Protein AF-A0A1G5V232-F1 (afdb_monomer)

Radius of gyration: 19.44 Å; Cα contacts (8 Å, |Δi|>4): 248; chains: 1; bounding box: 35×36×62 Å

Foldseek 3Di:
DDQWDADPDVQGWTWGFAPPDDGVDDDPVRTPDTPVVPFWDFRDKDKDFDPQDLKDKDKDAADPVADDKDKDKFFADPNDTPDVPPQPPPPPDDDDDPRQWDWDDDPRMIIIMRNGRRGMMIMTIGRHDDD

Secondary structure (DSSP, 8-state):
---EEEE-SSSPEEEEEPTT--TTT--GGGEEE-GGGS-S-EEEEEEEE--S-SSEEEEEEPPTT-SSEEEEEEEEETTEE---------TT-------SEEEEEETTEEEEEE-S---EEEEEEEEPPP-

pLDDT: mean 77.25, std 16.2, range [33.06, 95.75]

Sequence (131 aa):
MKRGKISLGSPLVFRISKPTFDVDTAAQADLLIHESIFLSQIIQSGTVANPGGPSYTATIAIDPSLVNPIPIVYPIYGGNVAFPAPMAYLSGIMTTIHTNVFWSVSAGVLSIVFSSITPSASYAIIRQETP

Organism: NCBI:txid1165689

Mean predicted aligned error: 11.46 Å

Solvent-accessible surface area (backbone atoms only — not comparable to full-atom values): 7935 Å² total; per-residue (Å²): 127,47,49,60,48,80,37,93,54,92,73,68,40,44,38,29,29,38,88,99,37,34,50,93,76,49,56,74,92,47,34,79,37,49,49,84,74,62,64,70,40,79,78,47,70,53,74,50,75,45,97,72,40,56,63,43,75,49,77,44,84,46,70,78,88,57,64,62,67,44,78,46,78,32,37,26,58,97,86,41,72,48,62,82,65,72,77,66,80,52,86,91,55,90,76,83,82,81,67,47,56,49,72,52,76,54,97,50,29,40,38,39,35,30,68,30,75,51,54,25,31,40,39,38,30,26,41,47,72,82,132

Structure (mmCIF, N/CA/C/O backbone):
data_AF-A0A1G5V232-F1
#
_entry.id   AF-A0A1G5V232-F1
#
loop_
_atom_site.group_PDB
_atom_site.id
_atom_site.type_symbol
_atom_site.label_atom_id
_atom_site.label_alt_id
_atom_site.label_comp_id
_atom_site.label_asym_id
_atom_site.label_entity_id
_atom_site.label_seq_id
_atom_site.pdbx_PDB_ins_code
_atom_site.Cartn_x
_atom_site.Cartn_y
_atom_site.Cartn_z
_atom_site.occupancy
_atom_site.B_iso_or_equiv
_atom_site.auth_seq_id
_atom_site.auth_comp_id
_atom_site.auth_asym_id
_atom_site.auth_atom_id
_atom_site.pdbx_PDB_model_num
ATOM 1 N N . MET A 1 1 ? -1.453 1.102 34.743 1.00 81.56 1 MET A N 1
ATOM 2 C CA . MET A 1 1 ? -2.605 1.025 33.829 1.00 81.56 1 MET A CA 1
ATOM 3 C C . MET A 1 1 ? -2.545 2.201 32.872 1.00 81.56 1 MET A C 1
ATOM 5 O O . MET A 1 1 ? -2.601 3.341 33.327 1.00 81.56 1 MET A O 1
ATOM 9 N N . LYS A 1 2 ? -2.343 1.945 31.580 1.00 89.69 2 LYS A N 1
ATOM 10 C CA . LYS A 1 2 ? -2.252 2.987 30.549 1.00 89.69 2 LYS A CA 1
ATOM 11 C C . LYS A 1 2 ? -3.641 3.301 29.998 1.00 89.69 2 LYS A C 1
ATOM 13 O O . LYS A 1 2 ? -4.382 2.388 29.656 1.00 89.69 2 LYS A O 1
ATOM 18 N N . ARG A 1 3 ? -3.984 4.588 29.891 1.00 91.88 3 ARG A N 1
ATOM 19 C CA . ARG A 1 3 ? -5.286 5.032 29.356 1.00 91.88 3 ARG A CA 1
ATOM 20 C C . ARG A 1 3 ? -5.294 5.306 27.859 1.00 91.88 3 ARG A C 1
ATOM 22 O O . ARG A 1 3 ? -6.358 5.299 27.255 1.00 91.88 3 ARG A O 1
ATOM 29 N N . GLY A 1 4 ? -4.141 5.595 27.268 1.00 91.94 4 GLY A N 1
ATOM 30 C CA . GLY A 1 4 ? -4.044 5.952 25.861 1.00 91.94 4 GLY A CA 1
ATOM 31 C C . GLY A 1 4 ? -2.708 5.546 25.267 1.00 91.94 4 GLY A C 1
ATOM 32 O O . GLY A 1 4 ? -1.715 5.420 25.989 1.00 91.94 4 GLY A O 1
ATOM 33 N N . LYS A 1 5 ? -2.705 5.318 23.955 1.00 89.12 5 LYS A N 1
ATOM 34 C CA . LYS A 1 5 ? -1.522 4.929 23.190 1.00 89.12 5 LYS A CA 1
ATOM 35 C C . LYS A 1 5 ? -1.576 5.541 21.804 1.00 89.12 5 LYS A C 1
ATOM 37 O O . LYS A 1 5 ? -2.561 5.368 21.091 1.00 89.12 5 LYS A O 1
ATOM 42 N N . ILE A 1 6 ? -0.485 6.205 21.441 1.00 88.19 6 ILE A N 1
ATOM 43 C CA . ILE A 1 6 ? -0.222 6.675 20.086 1.00 88.19 6 ILE A CA 1
ATOM 44 C C . ILE A 1 6 ? 1.091 6.031 19.645 1.00 88.19 6 ILE A C 1
ATOM 46 O O . ILE A 1 6 ? 2.113 6.192 20.308 1.00 88.19 6 ILE A O 1
ATOM 50 N N . SER A 1 7 ? 1.049 5.278 18.552 1.00 80.88 7 SER A N 1
ATOM 51 C CA . SER A 1 7 ? 2.213 4.730 17.861 1.00 80.88 7 SER A CA 1
ATOM 52 C C . SER A 1 7 ? 2.128 5.155 16.407 1.00 80.88 7 SER A C 1
ATOM 54 O O . SER A 1 7 ? 1.162 4.820 15.725 1.00 80.88 7 SER A O 1
ATOM 56 N N . LEU A 1 8 ? 3.141 5.884 15.947 1.00 73.38 8 LEU A N 1
ATOM 57 C CA . LEU A 1 8 ? 3.281 6.286 14.546 1.00 73.38 8 LEU A CA 1
ATOM 58 C C . LEU A 1 8 ? 4.115 5.276 13.731 1.00 73.38 8 LEU A C 1
ATOM 60 O O . LEU A 1 8 ? 4.387 5.513 12.560 1.00 73.38 8 LEU A O 1
ATOM 64 N N . GLY A 1 9 ? 4.562 4.182 14.365 1.00 63.06 9 GLY A N 1
ATOM 65 C CA . GLY A 1 9 ? 5.299 3.088 13.725 1.00 63.06 9 GLY A CA 1
ATOM 66 C C . GLY A 1 9 ? 4.377 2.018 13.137 1.00 63.06 9 GLY A C 1
ATOM 67 O O . GLY A 1 9 ? 3.191 2.255 12.947 1.00 63.06 9 GLY A O 1
ATOM 68 N N . SER A 1 10 ? 4.919 0.825 12.875 1.00 53.38 10 SER A N 1
ATOM 69 C CA . SER A 1 10 ? 4.134 -0.345 12.458 1.00 53.38 10 SER A CA 1
ATOM 70 C C . SER A 1 10 ? 3.925 -1.301 13.648 1.00 53.38 10 SER A C 1
ATOM 72 O O . SER A 1 10 ? 4.922 -1.756 14.213 1.00 53.38 1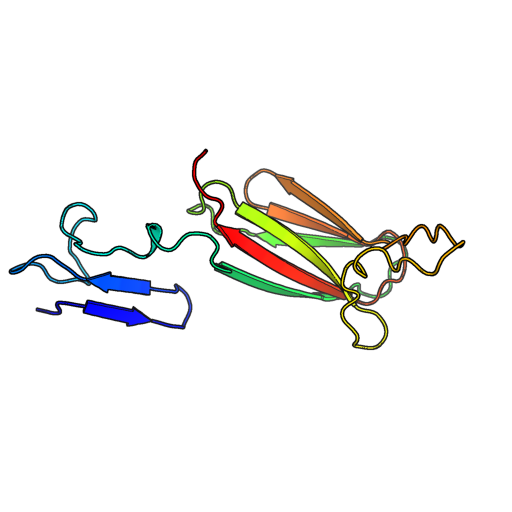0 SER A O 1
ATOM 74 N N . PRO A 1 11 ? 2.680 -1.605 14.065 1.00 61.53 11 PRO A N 1
ATOM 75 C CA . PRO A 1 11 ? 1.425 -1.060 13.548 1.00 61.53 11 PRO A CA 1
ATOM 76 C C . PRO A 1 11 ? 1.171 0.381 14.024 1.00 61.53 11 PRO A C 1
ATOM 78 O O . PRO A 1 11 ? 1.582 0.779 15.125 1.00 61.53 11 PRO A O 1
ATOM 81 N N . LEU A 1 12 ? 0.453 1.146 13.196 1.00 65.75 12 LEU A N 1
ATOM 82 C CA . LEU A 1 12 ? -0.050 2.468 13.560 1.00 65.75 12 LEU A CA 1
ATOM 83 C C . LEU A 1 12 ? -1.182 2.277 14.575 1.00 65.75 12 LEU A C 1
ATOM 85 O O . LEU A 1 12 ? -2.166 1.599 14.285 1.00 65.75 12 LEU A O 1
ATOM 89 N N . VAL A 1 13 ? -1.049 2.854 15.769 1.00 78.38 13 VAL A N 1
ATOM 90 C CA . VAL A 1 13 ? -2.021 2.678 16.860 1.00 78.38 13 VAL A CA 1
ATOM 91 C C . VAL A 1 13 ? -2.451 4.037 17.387 1.00 78.38 13 VAL A C 1
ATOM 93 O O . VAL A 1 13 ? -1.608 4.863 17.725 1.00 78.38 13 VAL A O 1
ATOM 96 N N . PHE A 1 14 ? -3.760 4.239 17.52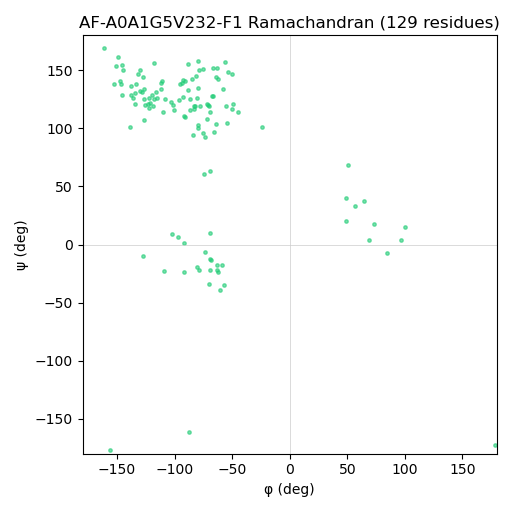2 1.00 86.62 14 PHE A N 1
ATOM 97 C CA . PHE A 1 14 ? -4.355 5.371 18.226 1.00 86.62 14 PHE A CA 1
ATOM 98 C C . PHE A 1 14 ? -5.539 4.870 19.053 1.00 86.62 14 PHE A C 1
ATOM 100 O O . PHE A 1 14 ? -6.622 4.618 18.525 1.00 86.62 14 PHE A O 1
ATOM 107 N N . ARG A 1 15 ? -5.320 4.692 20.359 1.00 90.62 15 ARG A N 1
ATOM 108 C CA . ARG A 1 15 ? -6.304 4.094 21.272 1.00 90.62 15 ARG A CA 1
ATOM 109 C C . ARG A 1 15 ? -6.479 4.912 22.537 1.00 90.62 15 ARG A C 1
ATOM 111 O O . ARG A 1 15 ? -5.503 5.447 23.066 1.00 90.62 15 ARG A O 1
ATOM 118 N N . ILE A 1 16 ? -7.700 4.922 23.065 1.00 94.69 16 ILE A N 1
ATOM 119 C CA . ILE A 1 16 ? -8.038 5.418 24.403 1.00 94.69 16 ILE A CA 1
ATOM 120 C C . ILE A 1 16 ? -8.996 4.424 25.060 1.00 94.69 16 ILE A C 1
ATOM 122 O O . ILE A 1 16 ? -10.040 4.116 24.491 1.00 94.69 16 ILE A O 1
ATOM 126 N N . SER A 1 17 ? -8.676 3.945 26.261 1.00 95.50 17 SER A N 1
ATOM 127 C CA . SER A 1 17 ? -9.525 3.029 27.028 1.00 95.50 17 SER A CA 1
ATOM 128 C C . SER A 1 17 ? -10.538 3.756 27.924 1.00 95.50 17 SER A C 1
ATOM 130 O O . SER A 1 17 ? -10.337 4.903 28.365 1.00 95.50 17 SER A O 1
ATOM 132 N N . LYS A 1 18 ? -11.643 3.063 28.234 1.00 95.12 18 LYS A N 1
ATOM 133 C CA . LYS A 1 18 ? -12.542 3.424 29.340 1.00 95.12 18 LYS A CA 1
ATOM 134 C C . LYS A 1 18 ? -11.752 3.498 30.663 1.00 95.12 18 LYS A C 1
ATOM 136 O O . LYS A 1 18 ? -10.681 2.894 30.782 1.00 95.12 18 LYS A O 1
ATOM 141 N N . PRO A 1 19 ? -12.240 4.234 31.680 1.00 95.44 19 PRO A N 1
ATOM 142 C CA . PRO A 1 19 ? -11.673 4.155 33.027 1.00 95.44 19 PRO A CA 1
ATOM 143 C C . PRO A 1 19 ? -11.558 2.697 33.486 1.00 95.44 19 PRO A C 1
ATOM 145 O O . PRO A 1 19 ? -12.390 1.889 33.103 1.00 95.44 19 PRO A O 1
ATOM 148 N N . THR A 1 20 ? -10.533 2.386 34.284 1.00 94.31 20 THR A N 1
ATOM 149 C CA . THR A 1 20 ? -10.229 1.041 34.820 1.00 94.31 20 THR A CA 1
ATOM 150 C C . THR A 1 20 ? -9.763 -0.023 33.817 1.00 94.31 20 THR A C 1
ATOM 152 O O . THR A 1 20 ? -9.507 -1.149 34.232 1.00 94.31 20 THR A O 1
ATOM 155 N N . PHE A 1 21 ? -9.576 0.318 32.538 1.00 95.75 21 PHE A N 1
ATOM 156 C CA . PHE A 1 21 ? -9.028 -0.593 31.527 1.00 95.75 21 PHE A CA 1
ATOM 157 C C . PHE A 1 21 ? -7.631 -0.161 31.063 1.00 95.75 21 PHE A C 1
ATOM 159 O O . PHE A 1 21 ? -7.376 1.030 30.863 1.00 95.75 21 PHE A O 1
ATOM 166 N N . ASP A 1 22 ? -6.730 -1.128 30.855 1.00 94.88 22 ASP A N 1
ATOM 167 C CA . ASP A 1 22 ? -5.420 -0.878 30.245 1.00 94.88 22 ASP A CA 1
ATOM 168 C C . ASP A 1 22 ? -5.516 -0.943 28.716 1.00 94.88 22 ASP A C 1
ATOM 170 O O . ASP A 1 22 ? -5.964 -1.935 28.154 1.00 94.88 22 ASP A O 1
ATOM 174 N N . VAL A 1 23 ? -5.088 0.115 28.034 1.00 92.75 23 VAL A N 1
ATOM 175 C CA . VAL A 1 23 ? -5.181 0.248 26.574 1.00 92.75 23 VAL A CA 1
ATOM 176 C C . VAL A 1 23 ? -4.388 -0.813 25.794 1.00 92.75 23 VAL A C 1
ATOM 178 O O . VAL A 1 23 ? -4.711 -1.078 24.635 1.00 92.75 23 VAL A O 1
ATOM 181 N N . ASP A 1 24 ? -3.352 -1.411 26.394 1.00 90.12 24 ASP A N 1
ATOM 182 C CA . ASP A 1 24 ? -2.554 -2.453 25.738 1.00 90.12 24 ASP A CA 1
ATOM 183 C C . ASP A 1 24 ? -3.256 -3.826 25.758 1.00 90.12 24 ASP A C 1
ATOM 185 O O . ASP A 1 24 ? -2.939 -4.669 24.920 1.00 90.12 24 ASP A O 1
ATOM 189 N N . THR A 1 25 ? -4.207 -4.055 26.675 1.00 93.38 25 THR A N 1
ATOM 190 C CA . THR A 1 25 ? -4.849 -5.372 26.884 1.00 93.38 25 THR A CA 1
ATOM 191 C C . THR A 1 25 ? -6.379 -5.360 26.849 1.00 93.38 25 THR A C 1
ATOM 193 O O . THR A 1 25 ? -6.990 -6.428 26.833 1.00 93.38 25 THR A O 1
ATOM 196 N N . ALA A 1 26 ? -7.015 -4.188 26.844 1.00 91.81 26 ALA A N 1
ATOM 197 C CA . ALA A 1 26 ? -8.467 -4.059 26.818 1.00 91.81 26 ALA A CA 1
ATOM 198 C C . ALA A 1 26 ? -9.078 -4.625 25.528 1.00 91.81 26 ALA A C 1
ATOM 200 O O . ALA A 1 26 ? -8.534 -4.456 24.434 1.00 91.81 26 ALA A O 1
ATOM 201 N N . ALA A 1 27 ? -10.256 -5.238 25.655 1.00 89.94 27 ALA A N 1
ATOM 202 C CA . ALA A 1 27 ? -11.072 -5.595 24.502 1.00 89.94 27 ALA A CA 1
ATOM 203 C C . ALA A 1 27 ? -11.517 -4.328 23.753 1.00 89.94 27 ALA A C 1
ATOM 205 O O . ALA A 1 27 ? -11.705 -3.27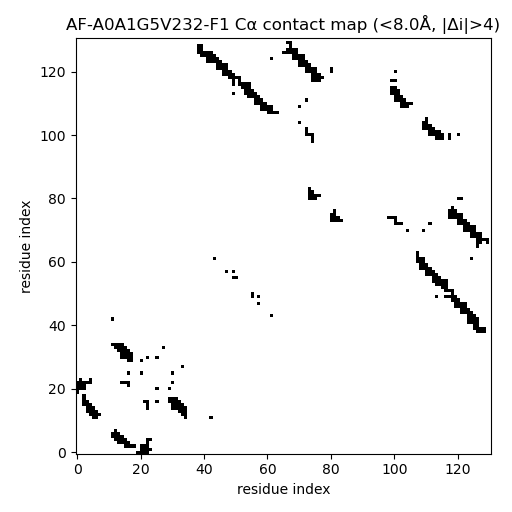1 24.358 1.00 89.94 27 ALA A O 1
ATOM 206 N N . GLN A 1 28 ? -11.750 -4.434 22.441 1.00 85.00 28 GLN A N 1
ATOM 207 C CA . GLN A 1 28 ? -12.150 -3.287 21.615 1.00 85.00 28 GLN A CA 1
ATOM 208 C C . GLN A 1 28 ? -13.427 -2.598 22.129 1.00 85.00 28 GLN A C 1
ATOM 210 O O . GLN A 1 28 ? -13.520 -1.376 22.076 1.00 85.00 28 GLN A O 1
ATOM 215 N N . ALA A 1 29 ? -14.379 -3.355 22.686 1.00 88.75 29 ALA A N 1
ATOM 216 C CA . ALA A 1 29 ? -15.607 -2.814 23.278 1.00 88.75 29 ALA A CA 1
ATOM 217 C C . ALA A 1 29 ? -15.358 -1.897 24.494 1.00 88.75 29 ALA A C 1
ATOM 219 O O . ALA A 1 29 ? -16.238 -1.119 24.870 1.00 88.75 29 ALA A O 1
ATOM 220 N N . ASP A 1 30 ? -14.171 -1.969 25.101 1.00 94.38 30 ASP A N 1
ATOM 221 C CA . ASP A 1 30 ? -13.736 -1.159 26.243 1.00 94.38 30 ASP A CA 1
ATOM 222 C C . ASP A 1 30 ? -12.791 -0.019 25.856 1.00 94.38 30 ASP A C 1
ATOM 224 O O . ASP A 1 30 ? -12.255 0.690 26.716 1.00 94.38 30 ASP A O 1
ATOM 228 N N . LEU A 1 31 ? -12.642 0.215 24.554 1.00 91.50 31 LEU A N 1
ATOM 229 C CA . LEU A 1 31 ? -11.949 1.366 24.004 1.00 91.50 31 LEU A CA 1
ATOM 230 C C . LEU A 1 31 ? -12.963 2.458 23.651 1.00 91.50 31 LEU A C 1
ATOM 232 O O . LEU A 1 31 ? -13.911 2.237 22.905 1.00 91.50 31 LEU A O 1
ATOM 236 N N . LEU A 1 32 ? -12.754 3.655 24.202 1.00 91.56 32 LEU A N 1
ATOM 237 C CA . LEU A 1 32 ? -13.486 4.868 23.823 1.00 91.56 32 LEU A CA 1
ATOM 238 C C . LEU A 1 32 ? -13.084 5.332 22.422 1.00 91.56 32 LEU A C 1
ATOM 240 O O . LEU A 1 32 ? -13.896 5.876 21.683 1.00 91.56 32 LEU A O 1
ATOM 244 N N . ILE A 1 33 ? -11.813 5.123 22.080 1.00 87.88 33 ILE A N 1
ATOM 245 C CA . ILE A 1 33 ? -11.265 5.347 20.750 1.00 87.88 33 ILE A CA 1
ATOM 246 C C . ILE A 1 33 ? -10.406 4.138 20.406 1.00 87.88 33 ILE A C 1
ATOM 248 O O . ILE A 1 33 ? -9.542 3.746 21.191 1.00 87.88 33 ILE A O 1
ATOM 252 N N . HIS A 1 34 ? -10.628 3.579 19.224 1.00 85.56 34 HIS A N 1
ATOM 253 C CA . HIS A 1 34 ? -9.815 2.523 18.638 1.00 85.56 34 HIS A CA 1
ATOM 254 C C . HIS A 1 34 ? -9.396 2.962 17.240 1.00 85.56 34 HIS A C 1
ATOM 256 O O . HIS A 1 34 ? -10.182 3.588 16.535 1.00 85.56 34 HIS A O 1
ATOM 262 N N . GLU A 1 35 ? -8.187 2.621 16.808 1.00 75.00 35 GLU A N 1
ATOM 263 C CA . GLU A 1 35 ? -7.617 3.074 15.537 1.00 75.00 35 GLU A CA 1
ATOM 264 C C . GLU A 1 35 ? -8.456 2.689 14.314 1.00 75.00 35 GLU A C 1
ATOM 266 O O . GLU A 1 35 ? -8.306 3.282 13.251 1.00 75.00 35 GLU A O 1
ATOM 271 N N . SER A 1 36 ? -9.363 1.718 14.453 1.00 70.94 36 SER A N 1
ATOM 272 C CA . SER A 1 36 ? -10.312 1.352 13.403 1.00 70.94 36 SER A CA 1
ATOM 273 C C . SER A 1 36 ? -11.295 2.470 13.042 1.00 70.94 36 SER A C 1
ATOM 275 O O . SER A 1 36 ? -11.847 2.417 11.951 1.00 70.94 36 SER A O 1
ATOM 277 N N . ILE A 1 37 ? -11.536 3.454 13.922 1.00 70.25 37 ILE A N 1
ATOM 278 C CA . ILE A 1 37 ? -12.479 4.555 13.650 1.00 70.25 37 ILE A CA 1
ATOM 279 C C . ILE A 1 37 ? -11.875 5.655 12.772 1.00 70.25 37 ILE A C 1
ATOM 281 O O . ILE A 1 37 ? -12.612 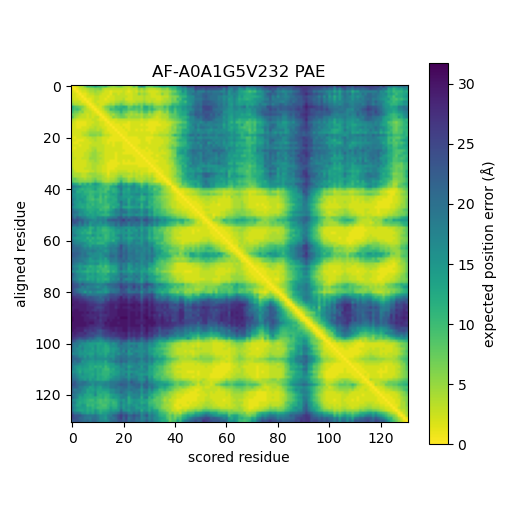6.453 12.201 1.00 70.25 37 ILE A O 1
ATOM 285 N N . PHE A 1 38 ? -10.544 5.733 12.680 1.00 69.06 38 PHE A N 1
ATOM 286 C CA . PHE A 1 38 ? -9.883 6.667 11.774 1.00 69.06 38 PHE A CA 1
ATOM 287 C C . PHE A 1 38 ? -9.828 6.017 10.400 1.00 69.06 38 PHE A C 1
ATOM 289 O O . PHE A 1 38 ? -8.960 5.194 10.096 1.00 69.06 38 PHE A O 1
ATOM 296 N N . LEU A 1 39 ? -10.828 6.348 9.599 1.00 63.38 39 LEU A N 1
ATOM 297 C CA . LEU A 1 39 ? -10.989 5.841 8.250 1.00 63.38 39 LEU A CA 1
ATOM 298 C C . LEU A 1 39 ? -10.070 6.600 7.274 1.00 63.38 39 LEU A C 1
ATOM 300 O O . LEU A 1 39 ? -9.618 7.707 7.564 1.00 63.38 39 LEU A O 1
ATOM 304 N N . SER A 1 40 ? -9.753 5.987 6.127 1.00 66.38 40 SER A N 1
ATOM 305 C CA . SER A 1 40 ? -8.850 6.533 5.093 1.00 66.38 40 SER A CA 1
ATOM 306 C C . SER A 1 40 ? -7.378 6.727 5.506 1.00 66.38 40 SER A C 1
ATOM 308 O O . SER A 1 40 ? -6.719 7.680 5.091 1.00 66.38 40 SER A O 1
ATOM 310 N N . GLN A 1 41 ? -6.820 5.811 6.302 1.00 70.62 41 GLN A N 1
ATOM 311 C CA . GLN A 1 41 ? -5.390 5.813 6.643 1.00 70.62 41 GLN A CA 1
ATOM 312 C C . GLN A 1 41 ? -4.559 4.974 5.667 1.00 70.62 41 GLN A C 1
ATOM 314 O O . GLN A 1 41 ? -4.969 3.874 5.287 1.00 70.62 41 GLN A O 1
ATOM 319 N N . ILE A 1 42 ? -3.359 5.463 5.326 1.00 77.81 42 ILE A N 1
ATOM 320 C CA . ILE A 1 42 ? -2.315 4.639 4.706 1.00 77.81 42 ILE A CA 1
ATOM 321 C C . ILE A 1 42 ? -1.800 3.675 5.772 1.00 77.81 42 ILE A C 1
ATOM 323 O O . ILE A 1 42 ? -1.279 4.089 6.803 1.00 77.81 42 ILE A O 1
ATOM 327 N N . ILE A 1 43 ? -1.952 2.389 5.503 1.00 76.31 43 ILE A N 1
ATOM 328 C CA . ILE A 1 43 ? -1.645 1.293 6.431 1.00 76.31 43 ILE A CA 1
ATOM 329 C C . ILE A 1 43 ? -0.409 0.507 5.996 1.00 76.31 43 ILE A C 1
ATOM 331 O O . ILE A 1 43 ? 0.267 -0.101 6.819 1.00 76.31 43 ILE A O 1
ATOM 335 N N . GLN A 1 44 ? -0.082 0.566 4.707 1.00 82.12 44 GLN A N 1
ATOM 336 C CA . GLN A 1 44 ? 1.139 0.014 4.142 1.00 82.12 44 GLN A CA 1
ATOM 337 C C . GLN A 1 44 ? 1.496 0.813 2.891 1.00 82.12 44 GLN A C 1
ATOM 339 O O . GLN A 1 44 ? 0.623 1.156 2.095 1.00 82.12 44 GLN A O 1
ATOM 344 N N . SER A 1 45 ? 2.771 1.123 2.706 1.00 87.31 45 SER A N 1
ATOM 345 C CA . SER A 1 45 ? 3.264 1.805 1.514 1.00 87.31 45 SER A CA 1
ATOM 346 C C . SER A 1 45 ? 4.692 1.383 1.210 1.00 87.31 45 SER A C 1
ATOM 348 O O . SER A 1 45 ? 5.400 0.843 2.062 1.00 87.31 45 SER A O 1
ATOM 350 N N . GLY A 1 46 ? 5.121 1.614 -0.024 1.00 89.00 46 GLY A N 1
ATOM 351 C CA . GLY A 1 46 ? 6.488 1.334 -0.423 1.00 89.00 46 GLY A CA 1
ATOM 352 C C . GLY A 1 46 ? 6.741 1.633 -1.888 1.00 89.00 46 GLY A C 1
ATOM 353 O O . GLY A 1 46 ? 5.889 2.170 -2.595 1.00 89.00 46 GLY A O 1
ATOM 354 N N . THR A 1 47 ? 7.929 1.244 -2.337 1.00 92.00 47 THR A N 1
ATOM 355 C CA . THR A 1 47 ? 8.344 1.338 -3.735 1.00 92.00 47 THR A CA 1
ATOM 356 C C . THR A 1 47 ? 8.827 -0.027 -4.194 1.00 92.00 47 THR A C 1
ATOM 358 O O . THR A 1 47 ? 9.606 -0.679 -3.501 1.00 92.00 47 THR A O 1
ATOM 361 N N . VAL A 1 48 ? 8.377 -0.451 -5.369 1.00 92.88 48 VAL A N 1
ATOM 362 C CA . VAL A 1 48 ? 8.855 -1.658 -6.046 1.00 92.88 48 VAL A CA 1
ATOM 363 C C . VAL A 1 48 ? 9.622 -1.273 -7.302 1.00 92.88 48 VAL A C 1
ATOM 365 O O . VAL A 1 48 ? 9.170 -0.430 -8.075 1.00 92.88 48 VAL A O 1
ATOM 368 N N . ALA A 1 49 ? 10.790 -1.878 -7.503 1.00 91.88 49 ALA A N 1
ATOM 369 C CA . ALA A 1 49 ? 11.600 -1.678 -8.699 1.00 91.88 49 ALA A CA 1
ATOM 370 C C . ALA A 1 49 ? 11.289 -2.753 -9.747 1.00 91.88 49 ALA A C 1
ATOM 372 O O . ALA A 1 49 ? 11.158 -3.932 -9.412 1.00 91.88 49 ALA A O 1
ATOM 373 N N . ASN A 1 50 ? 11.204 -2.346 -11.011 1.00 89.69 50 ASN A N 1
ATOM 374 C CA . ASN A 1 50 ? 11.285 -3.258 -12.142 1.00 89.69 50 ASN A CA 1
ATOM 375 C C . ASN A 1 50 ? 12.776 -3.552 -12.401 1.00 89.69 50 ASN A C 1
ATOM 377 O O . ASN A 1 50 ? 13.542 -2.607 -12.595 1.00 89.69 50 ASN A O 1
ATOM 381 N N . PRO A 1 51 ? 13.212 -4.824 -12.449 1.00 89.69 51 PRO A N 1
ATOM 382 C CA . PRO A 1 51 ? 14.611 -5.191 -12.692 1.00 89.69 51 PRO A CA 1
ATOM 383 C C . PRO A 1 51 ? 15.113 -4.897 -14.123 1.00 89.69 51 PRO A C 1
ATOM 385 O O . PRO A 1 51 ? 16.198 -5.339 -14.489 1.00 89.69 51 PRO A O 1
ATOM 388 N N . GLY A 1 52 ? 14.347 -4.168 -14.941 1.00 83.56 52 GLY A N 1
ATOM 389 C CA . GLY A 1 52 ? 14.677 -3.828 -16.329 1.00 83.56 52 GLY A CA 1
ATOM 390 C C . GLY A 1 52 ? 13.976 -4.711 -17.364 1.00 83.56 52 GLY A C 1
ATOM 391 O O . GLY A 1 52 ? 14.371 -4.728 -18.527 1.00 83.56 52 GLY A O 1
ATOM 392 N N . GLY A 1 53 ? 12.943 -5.454 -16.956 1.00 84.12 53 GLY A N 1
ATOM 393 C CA . GLY A 1 53 ? 12.164 -6.310 -17.842 1.00 84.12 53 GLY A CA 1
ATOM 394 C C . GLY A 1 53 ? 11.100 -5.530 -18.629 1.00 84.12 53 GLY A C 1
ATOM 395 O O . GLY A 1 53 ? 10.492 -4.603 -18.084 1.00 84.12 53 GLY A O 1
ATOM 396 N N . PRO A 1 54 ? 10.811 -5.918 -19.887 1.00 82.94 54 PRO A N 1
ATOM 397 C CA . PRO A 1 54 ? 9.705 -5.348 -20.662 1.00 82.94 54 PRO A CA 1
ATOM 398 C C . PRO A 1 54 ? 8.334 -5.765 -20.111 1.00 82.94 54 PRO A C 1
ATOM 400 O O . PRO A 1 54 ? 7.343 -5.081 -20.341 1.00 82.94 54 PRO A O 1
ATOM 403 N N . SER A 1 55 ? 8.283 -6.873 -19.369 1.00 89.06 55 SER A N 1
ATOM 404 C CA . SER A 1 55 ? 7.149 -7.270 -18.546 1.00 89.06 55 SER A CA 1
ATOM 405 C C . SER A 1 55 ? 7.671 -7.804 -17.218 1.00 89.06 55 SER A C 1
ATOM 407 O O . SER A 1 55 ? 8.565 -8.652 -17.196 1.00 89.06 55 SER A O 1
ATOM 409 N N . TYR A 1 56 ? 7.147 -7.285 -16.114 1.00 92.00 56 TYR A N 1
ATOM 410 C CA . TYR A 1 56 ? 7.516 -7.712 -14.769 1.00 92.00 56 TYR A CA 1
ATOM 411 C C . TYR A 1 56 ? 6.309 -7.595 -13.844 1.00 92.00 56 TYR A C 1
ATOM 413 O O . TYR A 1 56 ? 5.553 -6.633 -13.936 1.00 92.00 56 TYR A O 1
ATOM 421 N N . THR A 1 57 ? 6.125 -8.563 -12.947 1.00 94.00 57 THR A N 1
ATOM 422 C CA . THR A 1 57 ? 5.072 -8.510 -11.927 1.00 94.00 57 THR A CA 1
ATOM 423 C C . THR A 1 57 ? 5.708 -8.522 -10.547 1.00 94.00 57 THR A C 1
ATOM 425 O O . THR A 1 57 ? 6.392 -9.478 -10.191 1.00 94.00 57 THR A O 1
ATOM 428 N N . ALA A 1 58 ? 5.467 -7.469 -9.770 1.00 93.12 58 ALA A N 1
ATOM 429 C CA . ALA A 1 58 ? 5.819 -7.412 -8.359 1.00 93.12 58 ALA A CA 1
ATOM 430 C C . ALA A 1 58 ? 4.615 -7.822 -7.506 1.00 93.12 58 ALA A C 1
ATOM 432 O O . ALA A 1 58 ? 3.493 -7.387 -7.763 1.00 93.12 58 ALA A O 1
ATOM 433 N N . THR A 1 59 ? 4.851 -8.618 -6.467 1.00 93.44 59 THR A N 1
ATOM 434 C CA . THR A 1 59 ? 3.814 -9.044 -5.519 1.00 93.44 59 THR A CA 1
ATOM 435 C C . THR A 1 59 ? 4.111 -8.512 -4.129 1.00 93.44 59 THR A C 1
ATOM 437 O O . THR A 1 59 ? 5.223 -8.668 -3.625 1.00 93.44 59 THR A O 1
ATOM 440 N N . ILE A 1 60 ? 3.105 -7.920 -3.497 1.00 89.94 60 ILE A N 1
ATOM 441 C CA . ILE A 1 60 ? 3.180 -7.371 -2.150 1.00 89.94 60 ILE A CA 1
ATOM 442 C C . ILE A 1 60 ? 2.105 -8.053 -1.310 1.00 89.94 60 ILE A C 1
ATOM 444 O O . ILE A 1 60 ? 0.919 -7.972 -1.632 1.00 89.94 60 ILE A O 1
ATOM 448 N N . ALA A 1 61 ? 2.518 -8.719 -0.232 1.00 88.94 61 ALA A N 1
ATOM 449 C CA . ALA A 1 61 ? 1.582 -9.222 0.763 1.00 88.94 61 ALA A CA 1
ATOM 450 C C . ALA A 1 61 ? 0.917 -8.035 1.470 1.00 88.94 61 ALA A C 1
ATOM 452 O O . ALA A 1 61 ? 1.601 -7.123 1.944 1.00 88.94 61 ALA A O 1
ATOM 453 N N . ILE A 1 62 ? -0.410 -8.052 1.499 1.00 80.56 62 ILE A N 1
ATOM 454 C CA . ILE A 1 62 ? -1.242 -7.124 2.253 1.00 80.56 62 ILE A CA 1
ATOM 455 C C . ILE A 1 62 ? -1.516 -7.770 3.607 1.00 80.56 62 ILE A C 1
ATOM 457 O O . ILE A 1 62 ? -1.734 -8.980 3.686 1.00 80.56 62 ILE A O 1
ATOM 461 N N . ASP A 1 63 ? -1.516 -6.971 4.670 1.00 71.25 63 ASP A N 1
ATOM 462 C CA . ASP A 1 63 ? -1.928 -7.453 5.985 1.00 71.25 63 ASP A CA 1
ATOM 463 C C . ASP A 1 63 ? -3.355 -8.054 5.900 1.00 71.25 63 ASP A C 1
ATOM 465 O O . ASP A 1 63 ? -4.302 -7.361 5.515 1.00 71.25 63 ASP A O 1
ATOM 469 N N . PRO A 1 64 ? -3.536 -9.350 6.218 1.00 64.44 64 PRO A N 1
ATOM 470 C CA . PRO A 1 64 ? -4.823 -10.030 6.085 1.00 64.44 64 PRO A CA 1
ATOM 471 C C . PRO A 1 64 ? -5.868 -9.545 7.098 1.00 64.44 64 PRO A C 1
ATOM 473 O O . PRO A 1 64 ? -7.046 -9.858 6.948 1.00 64.44 64 PRO A O 1
ATOM 476 N N . SER A 1 65 ? -5.470 -8.782 8.123 1.00 61.94 65 SER A N 1
ATOM 477 C CA . SER A 1 65 ? -6.399 -8.147 9.066 1.00 61.94 65 SER A CA 1
ATOM 478 C C . SER A 1 65 ? -7.150 -6.951 8.464 1.00 61.94 65 SER A C 1
ATOM 480 O O . SER A 1 65 ? -8.051 -6.392 9.095 1.00 61.94 65 SER A O 1
ATOM 482 N N . LEU A 1 66 ? -6.796 -6.543 7.243 1.00 62.66 66 LEU A N 1
ATOM 483 C CA . LEU A 1 66 ? -7.368 -5.385 6.576 1.00 62.66 66 LEU A CA 1
ATOM 484 C C . LEU A 1 66 ? -8.686 -5.734 5.891 1.00 62.66 66 LEU A C 1
ATOM 486 O O . LEU A 1 66 ? -8.741 -6.499 4.931 1.00 62.66 66 LEU A O 1
ATOM 490 N N . VAL A 1 67 ? -9.758 -5.107 6.366 1.00 59.16 67 VAL A N 1
ATOM 491 C CA . VAL A 1 67 ? -11.073 -5.145 5.724 1.00 59.16 67 VAL A CA 1
ATOM 492 C C . VAL A 1 67 ? -11.053 -4.176 4.538 1.00 59.16 67 VAL A C 1
ATOM 494 O O . VAL A 1 67 ? -10.818 -2.986 4.732 1.00 59.16 67 VAL A O 1
ATOM 497 N N . ASN A 1 68 ? -11.278 -4.685 3.322 1.00 67.00 68 ASN A N 1
ATOM 498 C CA . ASN A 1 68 ? -11.365 -3.915 2.069 1.00 67.00 68 ASN A CA 1
ATOM 499 C C . ASN A 1 68 ? -10.184 -2.943 1.825 1.00 67.00 68 ASN A C 1
ATOM 501 O O . ASN A 1 68 ? -10.358 -1.725 1.865 1.00 67.00 68 ASN A O 1
ATOM 505 N N . PRO A 1 69 ? -8.960 -3.441 1.575 1.00 72.56 69 PRO A N 1
ATOM 506 C CA . PRO A 1 69 ? -7.835 -2.576 1.231 1.00 72.56 69 PRO A CA 1
ATOM 507 C C . PRO A 1 69 ? -8.034 -1.921 -0.148 1.00 72.56 69 PRO A C 1
ATOM 509 O O . PRO A 1 69 ? -8.225 -2.619 -1.143 1.00 72.56 69 PRO A O 1
ATOM 512 N N . ILE A 1 70 ? -7.912 -0.592 -0.228 1.00 77.69 70 ILE A N 1
ATOM 513 C CA . ILE A 1 70 ? -7.822 0.147 -1.495 1.00 77.69 70 ILE A CA 1
ATOM 514 C C . ILE A 1 70 ? -6.344 0.311 -1.864 1.00 77.69 70 ILE A C 1
ATOM 516 O O . ILE A 1 70 ? -5.631 1.069 -1.198 1.00 77.69 70 ILE A O 1
ATOM 520 N N . PRO A 1 71 ? -5.858 -0.364 -2.918 1.00 81.44 71 PRO A N 1
ATOM 521 C CA . PRO A 1 71 ? -4.531 -0.119 -3.459 1.00 81.44 71 PRO A CA 1
ATOM 522 C 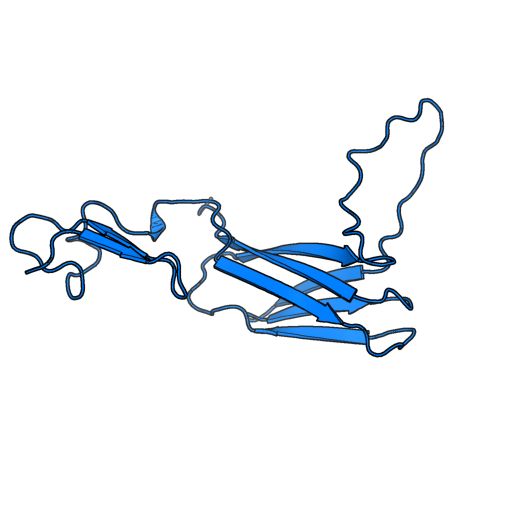C . PRO A 1 71 ? -4.527 1.132 -4.346 1.00 81.44 71 PRO A C 1
ATOM 524 O O . PRO A 1 71 ? -5.359 1.294 -5.239 1.00 81.44 71 PRO A O 1
ATOM 527 N N . ILE A 1 72 ? -3.522 1.976 -4.157 1.00 83.81 72 ILE A N 1
ATOM 528 C CA . ILE A 1 72 ? -3.163 3.057 -5.069 1.00 83.81 72 ILE A CA 1
ATOM 529 C C . ILE A 1 72 ? -1.737 2.798 -5.533 1.00 83.81 72 ILE A C 1
ATOM 531 O O . ILE A 1 72 ? -0.851 2.584 -4.705 1.00 83.81 72 ILE A O 1
ATOM 535 N N . VAL A 1 73 ? -1.511 2.816 -6.845 1.00 84.62 73 VAL A N 1
ATOM 536 C CA . VAL A 1 73 ? -0.196 2.564 -7.437 1.00 84.62 73 VAL A CA 1
ATOM 537 C C . VAL A 1 73 ? 0.141 3.669 -8.429 1.00 84.62 73 VAL A C 1
ATOM 539 O O . VAL A 1 73 ? -0.666 4.008 -9.292 1.00 84.62 73 VAL A O 1
ATOM 542 N N . TYR A 1 74 ? 1.351 4.209 -8.312 1.00 85.94 74 TYR A N 1
ATOM 543 C CA . TYR A 1 74 ? 1.866 5.268 -9.170 1.00 85.94 74 TYR A CA 1
ATOM 544 C C . TYR A 1 74 ? 3.210 4.865 -9.776 1.00 85.94 74 TYR A C 1
ATOM 546 O O . TYR A 1 74 ? 4.134 4.536 -9.028 1.00 85.94 74 TYR A O 1
ATOM 554 N N . PRO A 1 75 ? 3.366 4.901 -11.108 1.00 86.12 75 PRO A N 1
ATOM 555 C CA . PRO A 1 75 ? 4.661 4.674 -11.731 1.00 86.12 75 PRO A CA 1
ATOM 556 C C . PRO A 1 75 ? 5.647 5.798 -11.391 1.00 86.12 75 PRO A C 1
ATOM 558 O O . PRO A 1 75 ? 5.262 6.946 -11.166 1.00 86.12 75 PRO A O 1
ATOM 561 N N . ILE A 1 76 ? 6.935 5.472 -11.389 1.00 83.81 76 ILE A N 1
ATOM 562 C CA . ILE A 1 76 ? 8.031 6.410 -11.153 1.00 83.81 76 ILE A CA 1
ATOM 563 C C . ILE A 1 76 ? 8.910 6.466 -12.402 1.00 83.81 76 ILE A C 1
ATOM 565 O O . ILE A 1 76 ? 9.437 5.447 -12.855 1.00 83.81 76 ILE A O 1
ATOM 569 N N . TYR A 1 77 ? 9.114 7.675 -12.924 1.00 82.00 77 TYR A N 1
ATOM 570 C CA . TYR A 1 77 ? 9.939 7.949 -14.100 1.00 82.00 77 TYR A CA 1
ATOM 571 C C . TYR A 1 77 ? 11.053 8.931 -13.740 1.00 82.00 77 TYR A C 1
ATOM 573 O O . TYR A 1 77 ? 10.787 10.065 -13.342 1.00 82.00 77 TYR A O 1
ATOM 581 N N . GLY A 1 78 ? 12.315 8.502 -13.850 1.00 74.81 78 GLY A N 1
ATOM 582 C CA . GLY A 1 78 ? 13.467 9.363 -13.546 1.00 74.81 78 GLY A CA 1
ATOM 583 C C . GLY A 1 78 ? 13.444 9.949 -12.127 1.00 74.81 78 GLY A C 1
ATOM 584 O O . GLY A 1 78 ? 13.841 11.091 -11.935 1.00 74.81 78 GLY A O 1
ATOM 585 N N . GLY A 1 79 ? 12.910 9.201 -11.153 1.00 73.12 79 GLY A N 1
ATOM 586 C CA . GLY A 1 79 ? 12.743 9.649 -9.764 1.00 73.12 79 GLY A CA 1
ATOM 587 C C . GLY A 1 79 ? 11.466 10.453 -9.483 1.00 73.12 79 GLY A C 1
ATOM 588 O O . GLY A 1 79 ? 11.162 10.701 -8.321 1.00 73.12 79 GLY A O 1
ATOM 589 N N . ASN A 1 80 ? 10.685 10.809 -10.506 1.00 75.38 80 ASN A N 1
ATOM 590 C CA . ASN A 1 80 ? 9.420 11.521 -10.338 1.00 75.38 80 ASN A CA 1
ATOM 591 C C . ASN A 1 80 ? 8.255 10.538 -10.252 1.00 75.38 80 ASN A C 1
ATOM 593 O O . ASN A 1 80 ? 8.077 9.707 -11.145 1.00 75.38 80 ASN A O 1
ATOM 597 N N . VAL A 1 81 ? 7.439 10.658 -9.204 1.00 74.00 81 VAL A N 1
ATOM 598 C CA . VAL A 1 81 ? 6.163 9.942 -9.112 1.00 74.00 81 VAL A CA 1
ATOM 599 C C . VAL A 1 81 ? 5.220 10.549 -10.143 1.00 74.00 81 VAL A C 1
ATOM 601 O O . VAL A 1 81 ? 4.832 11.713 -10.032 1.00 74.00 81 VAL A O 1
ATOM 604 N N . ALA A 1 82 ? 4.845 9.768 -11.151 1.00 67.25 82 ALA A N 1
ATOM 605 C CA . ALA A 1 82 ? 3.774 10.146 -12.051 1.00 67.25 82 ALA A CA 1
ATOM 606 C C . ALA A 1 82 ? 2.455 9.976 -11.294 1.00 67.25 82 ALA A C 1
ATOM 608 O O . ALA A 1 82 ? 1.858 8.900 -11.248 1.00 67.25 82 ALA A O 1
ATOM 609 N N . PHE A 1 83 ? 2.018 11.067 -10.669 1.00 58.94 83 PHE A N 1
ATOM 610 C CA . PHE A 1 83 ? 0.625 11.226 -10.278 1.00 58.94 83 PHE A CA 1
ATOM 611 C C . PHE A 1 83 ? -0.233 11.008 -11.535 1.00 58.94 83 PHE A C 1
ATOM 613 O O . PHE A 1 83 ? 0.218 11.378 -12.627 1.00 58.94 83 PHE A O 1
ATOM 620 N N . PRO A 1 84 ? -1.462 10.470 -11.451 1.00 52.84 84 PRO A N 1
ATOM 621 C CA . PRO A 1 84 ? -2.441 10.764 -12.475 1.00 52.84 84 PRO A CA 1
ATOM 622 C C . PRO A 1 84 ? -2.485 12.284 -12.497 1.00 52.84 84 PRO A C 1
ATOM 624 O O . PRO A 1 84 ? -2.960 12.901 -11.545 1.00 52.84 84 PRO A O 1
ATOM 627 N N . ALA A 1 85 ? -1.870 12.897 -13.511 1.00 38.66 85 ALA A N 1
ATOM 628 C CA . ALA A 1 85 ? -2.027 14.317 -13.725 1.00 38.66 85 ALA A CA 1
ATOM 629 C C . ALA A 1 85 ? -3.544 14.523 -13.664 1.00 38.66 85 ALA A C 1
ATOM 631 O O . ALA A 1 85 ? -4.242 13.813 -14.402 1.00 38.66 85 ALA A O 1
ATOM 632 N N . PRO A 1 86 ? -4.081 15.355 -12.746 1.00 35.88 86 PRO A N 1
ATOM 633 C CA . PRO A 1 86 ? -5.493 15.701 -12.816 1.00 35.88 86 PRO A CA 1
ATOM 634 C C . PRO A 1 86 ? -5.678 16.127 -14.254 1.00 35.88 86 PRO A C 1
ATOM 636 O O . PRO A 1 86 ? -4.914 17.011 -14.644 1.00 35.88 86 PRO A O 1
ATOM 639 N N . MET A 1 87 ? -6.510 15.393 -15.021 1.00 37.69 87 MET A N 1
ATOM 640 C CA . MET A 1 87 ? -6.641 15.506 -16.479 1.00 37.69 87 MET A CA 1
ATOM 641 C C . MET A 1 87 ? -6.188 16.894 -16.872 1.00 37.69 87 MET A C 1
ATOM 643 O O . MET A 1 87 ? -6.895 17.852 -16.547 1.00 37.69 87 MET A O 1
ATOM 647 N N . ALA A 1 88 ? -4.956 17.032 -17.373 1.00 35.16 88 ALA A N 1
ATOM 648 C CA . ALA A 1 88 ? -4.484 18.360 -17.687 1.00 35.16 88 ALA A CA 1
ATOM 649 C C . ALA A 1 88 ? -5.436 18.789 -18.793 1.00 35.16 88 ALA A C 1
ATOM 651 O O . ALA A 1 88 ? -5.351 18.276 -19.906 1.00 35.16 88 ALA A O 1
ATOM 652 N N . TYR A 1 89 ? -6.403 19.647 -18.462 1.00 33.06 89 TYR A N 1
ATOM 653 C CA . TYR A 1 89 ? -7.241 20.348 -19.416 1.00 33.06 89 TYR A CA 1
ATOM 654 C C . TYR A 1 89 ? -6.302 21.351 -20.102 1.00 33.06 89 TYR A C 1
ATOM 656 O O . TYR A 1 89 ? -6.419 22.562 -19.973 1.00 33.06 89 TYR A O 1
ATOM 664 N N . LEU A 1 90 ? -5.293 20.827 -20.798 1.00 40.53 90 LEU A N 1
ATOM 665 C CA . LEU A 1 90 ? -4.662 21.482 -21.916 1.00 40.53 90 LEU A CA 1
ATOM 666 C C . LEU A 1 90 ? -5.777 21.521 -22.947 1.00 40.53 90 LEU A C 1
ATOM 668 O O . LEU A 1 90 ? -6.102 20.508 -23.567 1.00 40.53 90 LEU A O 1
ATOM 672 N N . SER A 1 91 ? -6.463 22.661 -23.011 1.00 38.50 91 SER A N 1
ATOM 673 C CA . SER A 1 91 ? -7.574 22.875 -23.929 1.00 38.50 91 SER A CA 1
ATOM 674 C C . SER A 1 91 ? -7.186 22.362 -25.318 1.00 38.50 91 SER A C 1
ATOM 676 O O . SER A 1 91 ? -6.265 22.895 -25.936 1.00 38.50 91 SER A O 1
ATOM 678 N N . GLY A 1 92 ? -7.862 21.313 -25.786 1.00 45.25 92 GLY A N 1
ATOM 679 C CA . GLY A 1 92 ? -7.682 20.784 -27.138 1.00 45.25 92 GLY A CA 1
ATOM 680 C C . GLY A 1 92 ? -6.739 19.588 -27.307 1.00 45.25 92 GLY A C 1
ATOM 681 O O . GLY A 1 92 ? -6.568 19.167 -28.446 1.00 45.25 92 GLY A O 1
ATOM 682 N N . ILE A 1 93 ? -6.171 18.996 -26.245 1.00 42.81 93 ILE A N 1
ATOM 683 C CA . ILE A 1 93 ? -5.403 17.741 -26.366 1.00 42.81 93 ILE A CA 1
ATOM 684 C C . ILE A 1 93 ? -5.942 16.690 -25.389 1.00 42.81 93 ILE A C 1
ATOM 686 O O . ILE A 1 93 ? -5.715 16.759 -24.184 1.00 42.81 93 ILE A O 1
ATOM 690 N N . MET A 1 94 ? -6.634 15.675 -25.916 1.00 42.31 94 MET A N 1
ATOM 691 C CA . MET A 1 94 ? -6.855 14.430 -25.179 1.00 42.31 94 MET A CA 1
ATOM 692 C C . MET A 1 94 ? -5.559 13.616 -25.190 1.00 42.31 94 MET A C 1
ATOM 694 O O . MET A 1 94 ? -5.281 12.899 -26.148 1.00 42.31 94 MET A O 1
ATOM 698 N N . THR A 1 95 ? -4.753 13.732 -24.136 1.00 45.94 95 THR A N 1
ATOM 699 C CA . THR A 1 95 ? -3.584 12.864 -23.947 1.00 45.94 95 THR A CA 1
ATOM 700 C C . THR A 1 95 ? -3.996 11.640 -23.135 1.00 45.94 95 THR A C 1
ATOM 702 O O . THR A 1 95 ? -4.257 11.740 -21.936 1.00 45.94 95 THR A O 1
ATOM 705 N N . THR A 1 96 ? -4.038 10.466 -23.763 1.00 46.47 96 THR A N 1
ATOM 706 C CA . THR A 1 96 ? -4.140 9.189 -23.045 1.00 46.47 96 THR A CA 1
ATOM 707 C C . THR A 1 96 ? -2.805 8.908 -22.356 1.00 46.47 96 THR A C 1
ATOM 709 O O . THR A 1 96 ? -1.812 8.602 -23.014 1.00 46.47 96 THR A O 1
ATOM 712 N N . ILE A 1 97 ? -2.750 9.028 -21.026 1.00 53.59 97 ILE A N 1
ATOM 713 C CA . ILE A 1 97 ? -1.559 8.648 -20.256 1.00 53.59 97 ILE A CA 1
ATOM 714 C C . ILE A 1 97 ? -1.565 7.126 -20.093 1.00 53.59 97 ILE A C 1
ATOM 716 O O . ILE A 1 97 ? -2.292 6.580 -19.265 1.00 53.59 97 ILE A O 1
ATOM 720 N N . HIS A 1 98 ? -0.735 6.436 -20.872 1.00 59.91 98 HIS A N 1
ATOM 721 C CA . HIS A 1 98 ? -0.421 5.030 -20.637 1.00 59.91 98 HIS A CA 1
ATOM 722 C C . HIS A 1 98 ? 0.617 4.946 -19.515 1.00 59.91 98 HIS A C 1
ATOM 724 O O . HIS A 1 98 ? 1.804 5.180 -19.722 1.00 59.91 98 HIS A O 1
ATOM 730 N N . THR A 1 99 ? 0.169 4.638 -18.298 1.00 69.19 99 THR A N 1
ATOM 731 C CA . THR A 1 99 ? 1.039 4.524 -17.116 1.00 69.19 99 THR A CA 1
ATOM 732 C C . THR A 1 99 ? 1.980 3.319 -17.173 1.00 69.19 99 THR A C 1
ATOM 734 O O . THR A 1 99 ? 2.905 3.262 -16.367 1.00 69.19 99 THR A O 1
ATOM 737 N N . ASN A 1 100 ? 1.745 2.367 -18.090 1.00 78.62 100 ASN A N 1
ATOM 738 C CA . ASN A 1 100 ? 2.456 1.087 -18.244 1.00 78.62 100 ASN A CA 1
ATOM 739 C C . ASN A 1 100 ? 2.615 0.286 -16.939 1.00 78.62 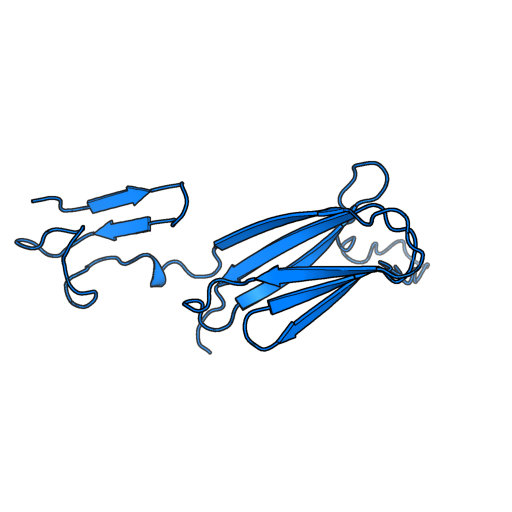100 ASN A C 1
ATOM 741 O O . ASN A 1 100 ? 3.477 -0.587 -16.824 1.00 78.62 100 ASN A O 1
ATOM 745 N N . VAL A 1 101 ? 1.776 0.603 -15.953 1.00 81.75 101 VAL A N 1
ATOM 746 C CA . VAL A 1 101 ? 1.691 -0.039 -14.651 1.00 81.75 101 VAL A CA 1
ATOM 747 C C . VAL A 1 101 ? 0.217 -0.283 -14.367 1.00 81.75 101 VAL A C 1
ATOM 749 O O . VAL A 1 101 ? -0.578 0.657 -14.330 1.00 81.75 101 VAL A O 1
ATOM 752 N N . PHE A 1 102 ? -0.124 -1.551 -14.177 1.00 85.56 102 PHE A N 1
ATOM 753 C CA . PHE A 1 102 ? -1.454 -2.037 -13.825 1.00 85.56 102 PHE A CA 1
ATOM 754 C C . PHE A 1 102 ? -1.391 -2.722 -12.467 1.00 85.56 102 PHE A C 1
ATOM 756 O O . PHE A 1 102 ? -0.330 -3.197 -12.061 1.00 85.56 102 PHE A O 1
ATOM 763 N N . TRP A 1 103 ? -2.513 -2.802 -11.758 1.00 86.25 103 TRP A N 1
ATOM 764 C CA . TRP A 1 103 ? -2.546 -3.522 -10.494 1.00 86.25 103 TRP A CA 1
ATOM 765 C C . TRP A 1 103 ? -3.875 -4.214 -10.239 1.00 86.25 103 TRP A C 1
ATOM 767 O O . TRP A 1 103 ? -4.924 -3.810 -10.735 1.00 86.25 103 TRP A O 1
ATOM 777 N N . SER A 1 104 ? -3.809 -5.264 -9.431 1.00 85.06 104 SER A N 1
ATOM 778 C CA . SER A 1 104 ? -4.965 -6.012 -8.950 1.00 85.06 104 SER A CA 1
ATOM 779 C C . SER A 1 104 ? -4.711 -6.493 -7.530 1.00 85.06 104 SER A C 1
ATOM 781 O O . SER A 1 104 ? -3.568 -6.783 -7.170 1.00 85.06 104 SER A O 1
ATOM 783 N N . VAL A 1 105 ? -5.775 -6.637 -6.744 1.00 82.25 105 VAL A N 1
ATOM 784 C CA . VAL A 1 105 ? -5.712 -7.258 -5.418 1.00 82.25 105 VAL A CA 1
ATOM 785 C C . VAL A 1 105 ? -6.534 -8.533 -5.432 1.00 82.25 105 VAL A C 1
ATOM 787 O O . VAL A 1 105 ? -7.702 -8.520 -5.812 1.00 82.25 105 VAL A O 1
ATOM 790 N N . SER A 1 106 ? -5.912 -9.636 -5.030 1.00 82.00 106 SER A N 1
ATOM 791 C CA . SER A 1 106 ? -6.572 -10.932 -4.886 1.00 82.00 106 SER A CA 1
ATOM 792 C C . SER A 1 106 ? -5.940 -11.700 -3.735 1.00 82.00 106 SER A C 1
ATOM 794 O O . SER A 1 106 ? -4.723 -11.668 -3.573 1.00 82.00 106 SER A O 1
ATOM 796 N N . ALA A 1 107 ? -6.768 -12.363 -2.922 1.00 81.31 107 ALA A N 1
ATOM 797 C CA . ALA A 1 107 ? -6.330 -13.207 -1.806 1.00 81.31 107 ALA A CA 1
ATOM 798 C C . ALA A 1 107 ? -5.290 -12.544 -0.869 1.00 81.31 107 ALA A C 1
ATOM 800 O O . ALA A 1 107 ? -4.331 -13.184 -0.446 1.00 81.31 107 ALA A O 1
ATOM 801 N N . GLY A 1 108 ? -5.455 -11.249 -0.566 1.00 79.00 108 GLY A N 1
ATOM 802 C CA . GLY A 1 108 ? -4.527 -10.511 0.303 1.00 79.00 108 GLY A CA 1
ATOM 803 C C . GLY A 1 108 ? -3.176 -10.187 -0.343 1.00 79.00 108 GLY A C 1
ATOM 804 O O . GLY A 1 108 ? -2.219 -9.876 0.357 1.00 79.00 108 GLY A O 1
ATOM 805 N N . VAL A 1 109 ? -3.071 -10.248 -1.671 1.00 86.19 109 VAL A N 1
ATOM 806 C CA . VAL A 1 109 ? -1.854 -9.902 -2.411 1.00 86.19 109 VAL A CA 1
ATOM 807 C C . VAL A 1 109 ? -2.156 -8.790 -3.406 1.00 86.19 109 VAL A C 1
ATOM 809 O O . VAL A 1 109 ? -3.045 -8.918 -4.249 1.00 86.19 109 VAL A O 1
ATOM 812 N N . LEU A 1 110 ? -1.381 -7.709 -3.332 1.00 87.00 110 LEU A N 1
ATOM 813 C CA . LEU A 1 110 ? -1.299 -6.692 -4.374 1.00 87.00 110 LEU A CA 1
ATOM 814 C C . LEU A 1 110 ? -0.312 -7.169 -5.441 1.00 87.00 110 LEU A C 1
ATOM 816 O O . LEU A 1 110 ? 0.866 -7.372 -5.157 1.00 87.00 110 LEU A O 1
ATOM 820 N N . SER A 1 111 ? -0.792 -7.326 -6.671 1.00 89.38 111 SER A N 1
ATOM 821 C CA . SER A 1 111 ? 0.041 -7.594 -7.846 1.00 89.38 111 SER A CA 1
ATOM 822 C C . SER A 1 111 ? 0.178 -6.316 -8.663 1.00 89.38 111 SER A C 1
ATOM 824 O O . SER A 1 111 ? -0.835 -5.751 -9.069 1.00 89.38 111 SER A O 1
ATOM 826 N N . ILE A 1 112 ? 1.409 -5.863 -8.894 1.00 90.94 112 ILE A N 1
ATOM 827 C CA . ILE A 1 112 ? 1.745 -4.696 -9.716 1.00 90.94 112 ILE A CA 1
ATOM 828 C C . ILE A 1 112 ? 2.426 -5.196 -10.986 1.00 90.94 112 ILE A C 1
ATOM 830 O O . ILE A 1 112 ? 3.526 -5.741 -10.928 1.00 90.94 112 ILE A O 1
ATOM 834 N N . VAL A 1 113 ? 1.775 -5.003 -12.128 1.00 90.56 113 VAL A N 1
ATOM 835 C CA . VAL A 1 113 ? 2.252 -5.425 -13.445 1.00 90.56 113 VAL A CA 1
ATOM 836 C C . VAL A 1 113 ? 2.847 -4.230 -14.170 1.00 90.56 113 VAL A C 1
ATOM 838 O O . VAL A 1 113 ? 2.140 -3.293 -14.528 1.00 90.56 113 VAL A O 1
ATOM 841 N N . PHE A 1 114 ? 4.144 -4.294 -14.433 1.00 90.31 114 PHE A N 1
ATOM 842 C CA . PHE A 1 114 ? 4.862 -3.406 -15.331 1.00 90.31 114 PHE A CA 1
ATOM 843 C C . PHE A 1 114 ? 4.744 -3.975 -16.749 1.00 90.31 114 PHE A C 1
ATOM 845 O O . PHE A 1 114 ? 5.222 -5.079 -17.008 1.00 90.31 114 PHE A O 1
ATOM 852 N N . SER A 1 115 ? 4.093 -3.254 -17.662 1.00 84.69 115 SER A N 1
ATOM 853 C CA . SER A 1 115 ? 3.889 -3.667 -19.064 1.00 84.69 115 SER A CA 1
ATOM 854 C C . SER A 1 115 ? 4.909 -3.058 -20.034 1.00 84.69 115 SER A C 1
ATOM 856 O O . SER A 1 115 ? 4.744 -3.146 -21.249 1.00 84.69 115 SER A O 1
ATOM 858 N N . SER A 1 116 ? 5.913 -2.364 -19.498 1.00 82.56 116 SER A N 1
ATOM 859 C CA . SER A 1 116 ? 7.052 -1.809 -20.225 1.00 82.56 116 SER A CA 1
ATOM 860 C C . SER A 1 116 ? 8.235 -1.632 -19.265 1.00 82.56 116 SER A C 1
ATOM 862 O O . SER A 1 116 ? 8.117 -1.930 -18.072 1.00 82.56 116 SER A O 1
ATOM 864 N N . ILE A 1 117 ? 9.348 -1.073 -19.750 1.00 81.56 117 ILE A N 1
ATOM 865 C CA . ILE A 1 117 ? 10.500 -0.678 -18.921 1.00 81.56 117 ILE A CA 1
ATOM 866 C C . ILE A 1 117 ? 10.169 0.612 -18.141 1.00 81.56 117 ILE A C 1
ATOM 868 O O . ILE A 1 117 ? 10.802 1.654 -18.295 1.00 81.56 117 ILE A O 1
ATOM 872 N N . THR A 1 118 ? 9.139 0.550 -17.298 1.00 85.19 118 THR A N 1
ATOM 873 C CA . THR A 1 118 ? 8.877 1.552 -16.263 1.00 85.19 118 THR A CA 1
ATOM 874 C C . THR A 1 118 ? 9.759 1.206 -15.056 1.00 85.19 118 THR A C 1
ATOM 876 O O . THR A 1 118 ? 9.605 0.103 -14.529 1.00 85.19 118 THR A O 1
ATOM 879 N N . PRO A 1 119 ? 10.685 2.086 -14.617 1.00 87.38 119 PRO A N 1
ATOM 880 C CA . PRO A 1 119 ? 11.734 1.732 -13.650 1.00 87.38 119 PRO A CA 1
ATOM 881 C C . PRO A 1 119 ? 11.230 1.256 -12.287 1.00 87.38 119 PRO A C 1
ATOM 883 O O . PRO A 1 119 ? 11.805 0.351 -11.686 1.0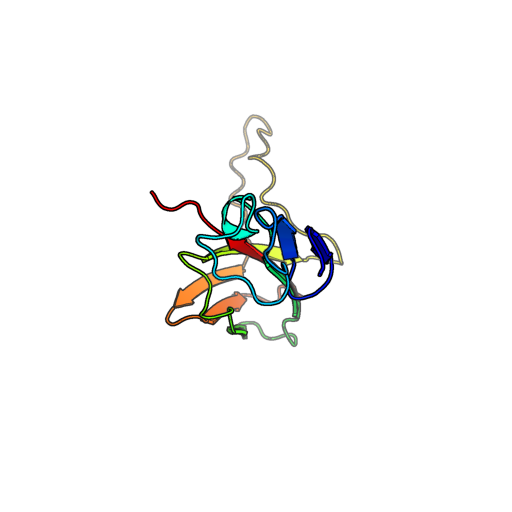0 87.38 119 PRO A O 1
ATOM 886 N N . SER A 1 120 ? 10.175 1.877 -11.769 1.00 89.88 120 SER A N 1
ATOM 887 C CA . SER A 1 120 ? 9.618 1.538 -10.463 1.00 89.88 120 SER A CA 1
ATOM 888 C C . SER A 1 120 ? 8.192 2.053 -10.316 1.00 89.88 120 SER A C 1
ATOM 890 O O . SER A 1 120 ? 7.694 2.801 -11.157 1.00 89.88 120 SER A O 1
ATOM 892 N N . ALA A 1 121 ? 7.510 1.612 -9.264 1.00 89.25 121 ALA A N 1
ATOM 893 C CA . ALA A 1 121 ? 6.203 2.112 -8.874 1.00 89.25 121 ALA A CA 1
ATOM 894 C C . ALA A 1 121 ? 6.142 2.294 -7.355 1.00 89.25 121 ALA A C 1
ATOM 896 O O . ALA A 1 121 ? 6.588 1.424 -6.602 1.00 89.25 121 ALA A O 1
ATOM 897 N N . SER A 1 122 ? 5.581 3.414 -6.909 1.00 90.00 122 SER A N 1
ATOM 898 C CA . SER A 1 122 ? 5.159 3.609 -5.525 1.00 90.00 122 SER A CA 1
ATOM 899 C C . SER A 1 122 ? 3.767 3.034 -5.331 1.00 90.00 122 SER A C 1
ATOM 901 O O . SER A 1 122 ? 2.911 3.166 -6.204 1.00 90.00 122 SER A O 1
ATOM 903 N N . TYR A 1 123 ? 3.522 2.437 -4.172 1.00 88.06 123 TYR A N 1
ATOM 904 C CA . TYR A 1 123 ? 2.197 1.977 -3.788 1.00 88.06 123 TYR A CA 1
ATOM 905 C C . TYR A 1 123 ? 1.826 2.461 -2.389 1.00 88.06 123 TYR A C 1
ATOM 907 O O . TYR A 1 123 ? 2.681 2.631 -1.517 1.00 88.06 123 TYR A O 1
ATOM 915 N N . ALA A 1 124 ? 0.529 2.649 -2.183 1.00 86.19 124 ALA A N 1
ATOM 916 C CA . ALA A 1 124 ? -0.088 2.847 -0.885 1.00 86.19 124 ALA A CA 1
ATOM 917 C C . ALA A 1 124 ? -1.329 1.959 -0.792 1.00 86.19 124 ALA A C 1
ATOM 919 O O . ALA A 1 124 ? -2.094 1.838 -1.746 1.00 86.19 124 ALA A O 1
ATOM 920 N N . ILE A 1 125 ? -1.523 1.336 0.360 1.00 82.19 125 ILE A N 1
ATOM 921 C CA . ILE A 1 125 ? -2.718 0.580 0.701 1.00 82.19 125 ILE A CA 1
ATOM 922 C C . ILE A 1 125 ? -3.456 1.412 1.736 1.00 82.19 125 ILE A C 1
ATOM 924 O O . ILE A 1 125 ? -2.873 1.806 2.750 1.00 82.19 125 ILE A O 1
ATOM 928 N N . ILE A 1 126 ? -4.718 1.705 1.446 1.00 78.81 126 ILE A N 1
ATOM 929 C CA . ILE A 1 126 ? -5.596 2.515 2.281 1.00 78.81 126 ILE A CA 1
ATOM 930 C C . ILE A 1 126 ? -6.690 1.620 2.849 1.00 78.81 126 ILE A C 1
ATOM 932 O O . ILE A 1 126 ? -7.243 0.776 2.145 1.00 78.81 126 ILE A O 1
ATOM 936 N N . ARG A 1 127 ? -7.024 1.812 4.125 1.00 73.31 127 ARG A N 1
ATOM 937 C CA . ARG A 1 127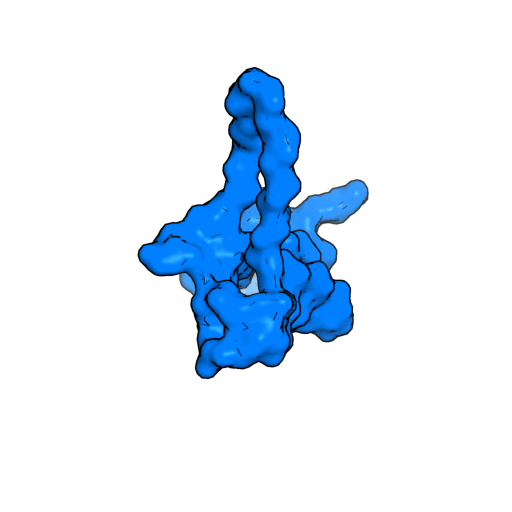 ? -8.217 1.193 4.713 1.00 73.31 127 ARG A CA 1
ATOM 938 C C . ARG A 1 127 ? -9.477 1.859 4.146 1.00 73.31 127 ARG A C 1
ATOM 940 O O . ARG A 1 127 ? -9.649 3.064 4.340 1.00 73.31 127 ARG A O 1
ATOM 947 N N . GLN A 1 128 ? -10.352 1.095 3.492 1.00 62.81 128 GLN A N 1
ATOM 948 C CA . GLN A 1 128 ? -11.656 1.591 3.045 1.00 62.81 128 GLN A CA 1
ATOM 949 C C . GLN A 1 128 ? -12.661 1.639 4.202 1.00 62.81 128 GLN A C 1
ATOM 951 O O . GLN A 1 128 ? -12.597 0.831 5.130 1.00 62.81 128 GLN A O 1
ATOM 956 N N . GLU A 1 129 ? -13.610 2.573 4.131 1.00 53.66 129 GLU A N 1
ATOM 957 C CA . GLU A 1 129 ? -14.810 2.536 4.968 1.00 53.66 129 GLU A CA 1
ATOM 958 C C . GLU A 1 129 ? -15.625 1.276 4.642 1.00 53.66 129 GLU A C 1
ATOM 960 O O . GLU A 1 129 ? -15.717 0.855 3.486 1.00 53.66 129 GLU A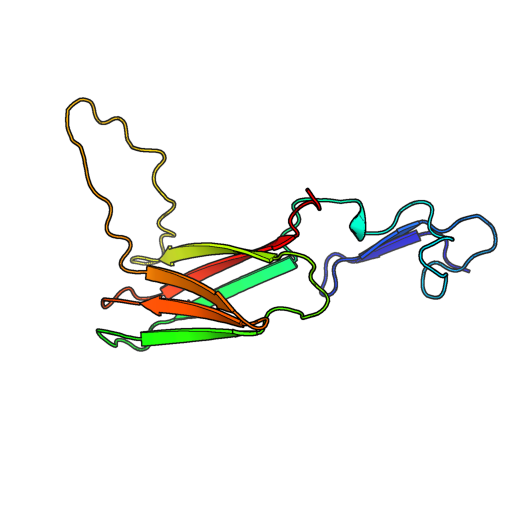 O 1
ATOM 965 N N . THR A 1 130 ? -16.226 0.642 5.647 1.00 52.34 130 THR A N 1
ATOM 966 C CA . THR A 1 130 ? -17.351 -0.257 5.366 1.00 52.34 130 THR A CA 1
ATOM 967 C C . THR A 1 130 ? -18.438 0.545 4.638 1.00 52.34 130 THR A C 1
ATOM 969 O O . THR A 1 130 ? -18.700 1.663 5.087 1.00 52.34 130 THR A O 1
ATOM 972 N N . PRO A 1 131 ? -19.029 0.025 3.542 1.00 50.06 131 PRO A N 1
ATOM 973 C CA . PRO A 1 131 ? -20.157 0.670 2.871 1.00 50.06 131 PRO A CA 1
ATOM 974 C C . PRO A 1 131 ? -21.317 0.985 3.817 1.00 50.06 131 PRO A C 1
ATOM 976 O O . PRO A 1 131 ? -21.515 0.204 4.780 1.00 50.06 131 PRO A O 1
#

Nearest PDB structures (foldseek):
  6ct8-assembly1_A  TM=5.282E-01  e=7.406E+00  Pseudomonas aeruginosa PAO1
  5wta-assembly2_B  TM=4.171E-01  e=6.272E+00  Staphylococcus aureus subsp. aureus Mu50
  6umv-assembly1_A  TM=3.579E-01  e=4.754E+00  Homo sapiens
  4ut1-assembly1_A  TM=2.487E-01  e=3.809E+00  Burkholderia pseudomallei K96243